Protein AF-A0A2W4X7R4-F1 (afdb_monomer)

Solvent-accessible surface area (backbone atoms only — not comparable to full-atom values): 5296 Å² total; per-residue (Å²): 120,76,50,79,15,41,51,54,19,54,24,22,42,56,20,34,34,26,74,74,64,80,35,64,67,83,78,46,60,71,67,16,39,51,47,46,74,75,46,53,66,68,60,22,45,48,20,37,72,46,83,64,77,94,48,46,64,60,50,91,88,46,64,60,66,61,49,53,51,50,52,53,53,51,51,54,51,52,51,54,52,51,53,52,52,51,56,53,52,53,60,62,70,77,109

Sequence (95 aa):
MPAKSKAQQKAAGAALAAKRGAAKPSALKGASKQMYKSMSEKQLDDFASTKRKGKPDYVEDSPIPAQKAKRKKAAKKAAVTRAKNAKKKTAKKAR

Mean predicted aligned error: 8.63 Å

Radius of gyration: 20.85 Å; Cα contacts (8 Å, |Δi|>4): 83; chains: 1; bounding box: 36×39×60 Å

Secondary structure (DSSP, 8-state):
---SSHHHHHHHHHHHHHHTTSS-GGG--THHHHHHHHS-HHHHHHHHTS--TT--SS-TT-SHHHHHHHHHHHHHHHHHHHHHHHHHHHHHH--

pLDDT: mean 85.52, std 8.99, range [55.72, 95.5]

Foldseek 3Di:
DEAQALQLLVLLVQLLCCVVVVDPLVPRDDNNNVCNVPDDNVVSCRHNVDDNPPHHHDDPPDCVVVVVVVVVVVVVVVVVVVVVVVVVVVVVVVD

Structure (mmCIF, N/CA/C/O backbone):
data_AF-A0A2W4X7R4-F1
#
_entry.id   AF-A0A2W4X7R4-F1
#
loop_
_atom_site.group_PDB
_atom_site.id
_atom_site.type_symbol
_atom_site.label_atom_id
_atom_site.label_alt_id
_atom_site.label_comp_id
_atom_site.label_asym_id
_atom_site.label_entity_id
_atom_site.label_seq_id
_atom_site.pdbx_PDB_ins_code
_atom_site.Cartn_x
_atom_site.Cartn_y
_atom_site.Cartn_z
_atom_site.occupancy
_atom_site.B_iso_or_equiv
_atom_site.auth_seq_id
_atom_site.auth_comp_id
_atom_site.auth_asym_id
_atom_site.auth_atom_id
_atom_site.pdbx_PDB_model_num
ATOM 1 N N . MET A 1 1 ? -0.772 9.961 16.692 1.00 58.34 1 MET A N 1
ATOM 2 C CA . MET A 1 1 ? 0.577 9.927 16.058 1.00 58.34 1 MET A CA 1
ATOM 3 C C . MET A 1 1 ? 0.447 10.259 14.571 1.00 58.34 1 MET A C 1
ATOM 5 O O . MET A 1 1 ? -0.397 9.648 13.930 1.00 58.34 1 MET A O 1
ATOM 9 N N . PRO A 1 2 ? 1.233 11.191 14.002 1.00 73.19 2 PRO A N 1
ATOM 10 C CA . PRO A 1 2 ? 1.087 11.599 12.602 1.00 73.19 2 PRO A CA 1
ATOM 11 C C . PRO A 1 2 ? 1.759 10.636 11.603 1.00 73.19 2 PRO A C 1
ATOM 13 O O . PRO A 1 2 ? 2.825 10.082 11.871 1.00 73.19 2 PRO A O 1
ATOM 16 N N . ALA A 1 3 ? 1.183 10.485 10.403 1.00 79.75 3 ALA A N 1
ATOM 17 C CA . ALA A 1 3 ? 1.785 9.689 9.326 1.00 79.75 3 ALA A CA 1
ATOM 18 C C . ALA A 1 3 ? 3.117 10.292 8.837 1.00 79.75 3 ALA A C 1
ATOM 20 O O . ALA A 1 3 ? 3.177 11.490 8.547 1.00 79.75 3 ALA A O 1
ATOM 21 N N . LYS A 1 4 ? 4.158 9.466 8.665 1.00 81.25 4 LYS A N 1
ATOM 22 C CA . LYS A 1 4 ? 5.516 9.919 8.293 1.00 81.25 4 LYS A CA 1
ATOM 23 C C . LYS A 1 4 ? 5.720 10.120 6.784 1.00 81.25 4 LYS A C 1
ATOM 25 O O . LYS A 1 4 ? 6.646 10.807 6.376 1.00 81.25 4 LYS A O 1
ATOM 30 N N . SER A 1 5 ? 4.856 9.547 5.941 1.00 87.44 5 SER A N 1
ATOM 31 C CA . SER A 1 5 ? 4.953 9.649 4.475 1.00 87.44 5 SER A CA 1
ATOM 32 C C . SER A 1 5 ? 3.588 9.769 3.797 1.00 87.44 5 SER A C 1
ATOM 34 O O . SER A 1 5 ? 2.563 9.347 4.345 1.00 87.44 5 SER A O 1
ATOM 36 N N . LYS A 1 6 ? 3.568 10.300 2.566 1.00 88.56 6 LYS A N 1
ATOM 37 C CA . LYS A 1 6 ? 2.347 10.396 1.741 1.00 88.56 6 LYS A CA 1
ATOM 38 C C . LYS A 1 6 ? 1.773 9.019 1.411 1.00 88.56 6 LYS A C 1
ATOM 40 O O . LYS A 1 6 ? 0.552 8.870 1.372 1.00 88.56 6 LYS A O 1
ATOM 45 N N . ALA A 1 7 ? 2.620 8.016 1.168 1.00 87.31 7 ALA A N 1
ATOM 46 C CA . ALA A 1 7 ? 2.167 6.649 0.920 1.00 87.31 7 ALA A CA 1
ATOM 47 C C . ALA A 1 7 ? 1.447 6.059 2.140 1.00 87.31 7 ALA A C 1
ATOM 49 O O . ALA A 1 7 ? 0.382 5.463 1.983 1.00 87.31 7 ALA A O 1
ATOM 50 N N . GLN A 1 8 ? 1.979 6.274 3.346 1.00 89.44 8 GLN A N 1
ATOM 51 C CA . GLN A 1 8 ? 1.365 5.787 4.581 1.00 89.44 8 GLN A CA 1
ATOM 52 C C . GLN A 1 8 ? 0.017 6.460 4.852 1.00 89.44 8 GLN A C 1
ATOM 54 O O . GLN A 1 8 ? -0.939 5.780 5.205 1.00 89.44 8 GLN A O 1
ATOM 59 N N . GLN A 1 9 ? -0.095 7.768 4.611 1.00 93.00 9 GLN A N 1
ATOM 60 C CA . GLN A 1 9 ? -1.369 8.475 4.737 1.00 93.00 9 GLN A CA 1
ATOM 61 C C . GLN A 1 9 ? -2.431 7.933 3.766 1.00 93.00 9 GLN A C 1
ATOM 63 O O . GLN A 1 9 ? -3.568 7.687 4.159 1.00 93.00 9 GLN A O 1
ATOM 68 N N . LYS A 1 10 ? -2.065 7.706 2.497 1.00 91.69 10 LYS A N 1
ATOM 69 C CA . LYS A 1 10 ? -2.976 7.098 1.510 1.00 91.69 10 LYS A CA 1
ATOM 70 C C . LYS A 1 10 ? -3.385 5.681 1.912 1.00 91.69 10 LYS A C 1
ATOM 72 O O . LYS A 1 10 ? -4.546 5.312 1.763 1.00 91.69 10 LYS A O 1
ATOM 77 N N . ALA A 1 11 ? -2.437 4.891 2.414 1.00 92.81 11 ALA A N 1
ATOM 78 C CA . ALA A 1 11 ? -2.699 3.539 2.891 1.00 92.81 11 ALA A CA 1
ATOM 79 C C . ALA A 1 11 ? -3.652 3.536 4.094 1.00 92.81 11 ALA A C 1
ATOM 81 O O . ALA A 1 11 ? -4.565 2.713 4.125 1.00 92.81 11 ALA A O 1
ATOM 82 N N . ALA A 1 12 ? -3.479 4.483 5.022 1.00 93.56 12 ALA A N 1
ATOM 83 C CA . ALA A 1 12 ? -4.369 4.683 6.158 1.00 93.56 12 ALA A CA 1
ATOM 84 C C . ALA A 1 12 ? -5.789 5.042 5.706 1.00 93.56 12 ALA A C 1
ATOM 86 O O . ALA A 1 12 ? -6.735 4.404 6.147 1.00 93.56 12 ALA A O 1
ATOM 87 N N . GLY A 1 13 ? -5.939 5.972 4.755 1.00 93.62 13 GLY A N 1
ATOM 88 C CA . GLY A 1 13 ? -7.251 6.334 4.205 1.00 93.62 13 GLY A CA 1
ATOM 89 C C . GLY A 1 13 ? -7.961 5.163 3.516 1.00 93.62 13 GLY A C 1
ATOM 90 O O . GLY A 1 13 ? -9.147 4.937 3.740 1.00 93.62 13 GLY A O 1
ATOM 91 N N . ALA A 1 14 ? -7.234 4.357 2.735 1.00 95.12 14 ALA A N 1
ATOM 92 C CA . ALA A 1 14 ? -7.798 3.157 2.112 1.00 95.12 14 ALA A CA 1
ATOM 93 C C . ALA A 1 14 ? -8.214 2.099 3.150 1.00 95.12 14 ALA A C 1
ATOM 95 O O . ALA A 1 14 ? -9.265 1.474 3.018 1.00 95.12 14 ALA A O 1
ATOM 96 N N . ALA A 1 15 ? -7.401 1.905 4.190 1.00 94.88 15 ALA A N 1
ATOM 97 C CA . ALA A 1 15 ? -7.719 1.003 5.291 1.00 94.88 15 ALA A CA 1
ATOM 98 C C . ALA A 1 15 ? -8.927 1.495 6.106 1.00 94.88 15 ALA A C 1
ATOM 100 O O . ALA A 1 15 ? -9.773 0.686 6.479 1.00 94.88 15 ALA A O 1
ATOM 101 N N . LEU A 1 16 ? -9.038 2.807 6.338 1.00 95.50 16 LEU A N 1
ATOM 102 C CA . LEU A 1 16 ? -10.165 3.434 7.028 1.00 95.50 16 LEU A CA 1
ATOM 103 C C . LEU A 1 16 ? -11.469 3.225 6.255 1.00 95.50 16 LEU A C 1
ATOM 105 O O . LEU A 1 16 ? -12.452 2.762 6.824 1.00 95.50 16 LEU A O 1
ATOM 109 N N . ALA A 1 17 ? -11.452 3.483 4.943 1.00 95.38 17 ALA A N 1
ATOM 110 C CA . ALA A 1 17 ? -12.594 3.232 4.069 1.00 95.38 17 ALA A CA 1
ATOM 111 C C . ALA A 1 17 ? -13.033 1.761 4.112 1.00 95.38 17 ALA A C 1
ATOM 113 O O . ALA A 1 17 ? -14.226 1.474 4.127 1.00 95.38 17 ALA A O 1
ATOM 114 N N . ALA A 1 18 ? -12.081 0.826 4.183 1.00 94.88 18 ALA A N 1
ATOM 115 C CA . ALA A 1 18 ? -12.401 -0.588 4.321 1.00 94.88 18 ALA A CA 1
ATOM 116 C C . ALA A 1 18 ? -12.978 -0.949 5.697 1.00 94.88 18 ALA A C 1
ATOM 118 O O . ALA A 1 18 ? -13.890 -1.767 5.762 1.00 94.88 18 ALA A O 1
ATOM 119 N N . LYS A 1 19 ? -12.500 -0.336 6.792 1.00 93.12 19 LYS A N 1
ATOM 120 C CA . LYS A 1 19 ? -13.094 -0.526 8.130 1.00 93.12 19 LYS A CA 1
ATOM 121 C C . LYS A 1 19 ? -14.516 0.014 8.215 1.00 93.12 19 LYS A C 1
ATOM 123 O O . LYS A 1 19 ? -15.361 -0.642 8.808 1.00 93.12 19 LYS A O 1
ATOM 128 N N . ARG A 1 20 ? -14.783 1.155 7.577 1.00 93.75 20 ARG A N 1
ATOM 129 C CA . ARG A 1 20 ? -16.121 1.762 7.493 1.00 93.75 20 ARG A CA 1
ATOM 130 C C . ARG A 1 20 ? -17.053 1.067 6.491 1.00 93.75 20 ARG A C 1
ATOM 132 O O . ARG A 1 20 ? -18.176 1.512 6.302 1.00 93.75 20 ARG A O 1
ATOM 139 N N . GLY A 1 21 ? -16.593 0.019 5.801 1.00 93.69 21 GLY A N 1
ATOM 140 C CA . GLY A 1 21 ? -17.389 -0.716 4.812 1.00 93.69 21 GLY A CA 1
ATOM 141 C C . GLY A 1 21 ? -17.529 -0.037 3.442 1.00 93.69 21 GLY A C 1
ATOM 142 O O . GLY A 1 21 ? -18.115 -0.620 2.536 1.00 93.69 21 GLY A O 1
ATOM 143 N N . ALA A 1 22 ? -16.942 1.146 3.235 1.00 92.50 22 ALA A N 1
ATOM 144 C CA . ALA A 1 22 ? -16.951 1.845 1.946 1.00 92.50 22 ALA A CA 1
ATOM 145 C C . ALA A 1 22 ? -16.043 1.182 0.888 1.00 92.50 22 ALA A C 1
ATOM 147 O O . ALA A 1 22 ? -16.210 1.401 -0.311 1.00 92.50 22 ALA A O 1
ATOM 148 N N . ALA A 1 23 ? -15.072 0.364 1.310 1.00 93.25 23 ALA A N 1
ATOM 149 C CA . ALA A 1 23 ? -14.190 -0.390 0.423 1.00 93.25 23 ALA A CA 1
ATOM 150 C C . ALA A 1 23 ? -14.094 -1.866 0.834 1.00 93.25 23 ALA A C 1
ATOM 152 O O . ALA A 1 23 ? -14.160 -2.214 2.009 1.00 93.25 23 ALA A O 1
A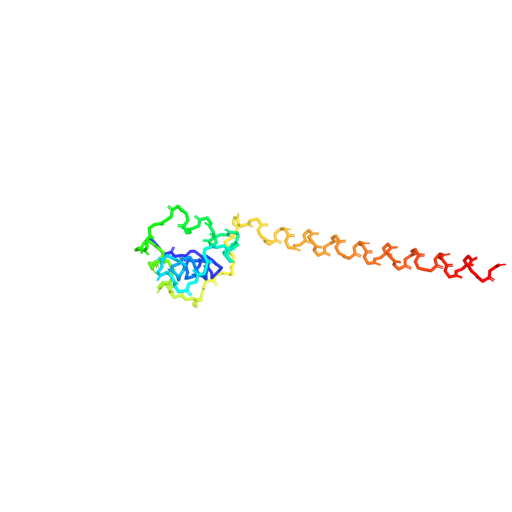TOM 153 N N . LYS A 1 24 ? -13.874 -2.759 -0.138 1.00 94.50 24 LYS A N 1
ATOM 154 C CA . LYS A 1 24 ? -13.698 -4.192 0.143 1.00 94.50 24 LYS A CA 1
ATOM 155 C C . LYS A 1 24 ? -12.323 -4.448 0.793 1.00 94.50 24 LYS A C 1
ATOM 157 O O . LYS A 1 24 ? -11.310 -4.105 0.177 1.00 94.50 24 LYS A O 1
ATOM 162 N N . PRO A 1 25 ? -12.231 -5.131 1.955 1.00 91.00 25 PRO A N 1
ATOM 163 C CA . PRO A 1 25 ? -10.946 -5.452 2.595 1.00 91.00 25 PRO A CA 1
ATOM 164 C C . PRO A 1 25 ? -10.018 -6.294 1.708 1.00 91.00 25 PRO A C 1
ATOM 166 O O . PRO A 1 25 ? -8.793 -6.190 1.787 1.00 91.00 25 PRO A O 1
ATOM 169 N N . SER A 1 26 ? -10.598 -7.109 0.823 1.00 93.31 26 SER A N 1
ATOM 170 C CA . SER A 1 26 ? -9.875 -7.924 -0.159 1.00 93.31 26 SER A CA 1
ATOM 171 C C . SER A 1 26 ? -9.164 -7.099 -1.237 1.00 93.31 26 SER A C 1
ATOM 173 O O . SER A 1 26 ? -8.171 -7.565 -1.795 1.00 93.31 26 SER A O 1
ATOM 175 N N . ALA A 1 27 ? -9.610 -5.868 -1.502 1.00 91.50 27 ALA A N 1
ATOM 176 C CA . ALA A 1 27 ? -8.971 -4.967 -2.460 1.00 91.50 27 ALA A CA 1
ATOM 177 C C . ALA A 1 27 ? -7.714 -4.280 -1.892 1.00 91.50 27 ALA A C 1
ATOM 179 O O . ALA A 1 27 ? -6.920 -3.716 -2.652 1.00 91.50 27 ALA A O 1
ATOM 180 N N . LEU A 1 28 ? -7.504 -4.334 -0.571 1.00 93.56 28 LEU A N 1
ATOM 181 C CA . LEU A 1 28 ? -6.344 -3.735 0.084 1.00 93.56 28 LEU A CA 1
ATOM 182 C C . LEU A 1 28 ? -5.055 -4.495 -0.252 1.00 93.56 28 LEU A C 1
ATOM 184 O O . LEU A 1 28 ? -5.012 -5.727 -0.279 1.00 93.56 28 LEU A O 1
ATOM 188 N N . LYS A 1 29 ? -3.963 -3.753 -0.460 1.00 89.88 29 LYS A N 1
ATOM 189 C CA . LYS A 1 29 ? -2.659 -4.300 -0.862 1.00 89.88 29 LYS A CA 1
ATOM 190 C C . LYS A 1 29 ? -1.532 -3.689 -0.037 1.00 89.88 29 LYS A C 1
ATOM 192 O O . LYS A 1 29 ? -1.522 -2.491 0.235 1.00 89.88 29 LYS A O 1
ATOM 197 N N . GLY A 1 30 ? -0.553 -4.521 0.321 1.00 89.88 30 GLY A N 1
ATOM 198 C CA . GLY A 1 30 ? 0.637 -4.096 1.061 1.00 89.88 30 GLY A CA 1
ATOM 199 C C . GLY A 1 30 ? 0.288 -3.419 2.388 1.00 89.88 30 GLY A C 1
ATOM 200 O O . GLY A 1 30 ? -0.441 -3.988 3.201 1.00 89.88 30 GLY A O 1
ATOM 201 N N . ALA A 1 31 ? 0.782 -2.191 2.575 1.00 90.00 31 ALA A N 1
ATOM 202 C CA . ALA A 1 31 ? 0.634 -1.431 3.814 1.00 90.00 31 ALA A CA 1
ATOM 203 C C . ALA A 1 31 ? -0.829 -1.213 4.226 1.00 90.00 31 ALA A C 1
ATOM 205 O O . ALA A 1 31 ? -1.144 -1.381 5.397 1.00 90.00 31 ALA A O 1
ATOM 206 N N . SER A 1 32 ? -1.749 -0.922 3.297 1.00 91.44 32 SER A N 1
ATOM 207 C CA . SER A 1 32 ? -3.156 -0.688 3.670 1.00 91.44 32 SER A CA 1
ATOM 208 C C . SER A 1 32 ? -3.816 -1.940 4.248 1.00 91.44 32 SER A C 1
ATOM 210 O O . SER A 1 32 ? -4.606 -1.850 5.183 1.00 91.44 32 SER A O 1
ATOM 212 N N . LYS A 1 33 ? -3.432 -3.128 3.765 1.00 93.62 33 LYS A N 1
ATOM 213 C CA . LYS A 1 33 ? -3.920 -4.407 4.296 1.00 93.62 33 LYS A CA 1
ATOM 214 C C . LYS A 1 33 ? -3.373 -4.690 5.695 1.00 93.62 33 LYS A C 1
ATOM 216 O O . LYS A 1 33 ? -4.110 -5.193 6.536 1.00 93.62 33 LYS A O 1
ATOM 221 N N . GLN A 1 34 ? -2.100 -4.378 5.943 1.00 92.06 34 GLN A N 1
ATOM 222 C CA . GLN A 1 34 ? -1.500 -4.512 7.275 1.00 92.06 34 GLN A C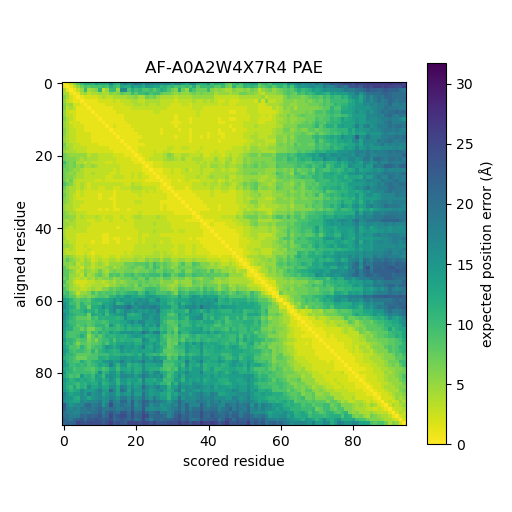A 1
ATOM 223 C C . GLN A 1 34 ? -2.119 -3.514 8.262 1.00 92.06 34 GLN A C 1
ATOM 225 O O . GLN A 1 34 ? -2.550 -3.914 9.337 1.00 92.06 34 GLN A O 1
ATOM 230 N N . MET A 1 35 ? -2.260 -2.247 7.865 1.00 93.31 35 MET A N 1
ATOM 231 C CA . MET A 1 35 ? -2.869 -1.204 8.697 1.00 93.31 35 MET A CA 1
ATOM 232 C C . MET A 1 35 ? -4.333 -1.524 9.038 1.00 93.31 35 MET A C 1
ATOM 234 O O . MET A 1 35 ? -4.729 -1.373 10.185 1.00 93.31 35 MET A O 1
ATOM 238 N N . TYR A 1 36 ? -5.119 -2.049 8.090 1.00 94.50 36 TYR A N 1
ATOM 239 C CA . TYR A 1 36 ? -6.497 -2.490 8.350 1.00 94.50 36 TYR A CA 1
ATOM 240 C C . TYR A 1 36 ? -6.593 -3.569 9.441 1.00 94.50 36 TYR A C 1
ATOM 242 O O . TYR A 1 36 ? -7.509 -3.538 10.264 1.00 94.50 36 TYR A O 1
ATOM 250 N N . LYS A 1 37 ? -5.652 -4.522 9.439 1.00 93.44 37 LYS A N 1
ATOM 251 C CA . LYS A 1 37 ? -5.625 -5.649 10.382 1.00 93.44 37 LYS A CA 1
ATOM 252 C C . LYS A 1 37 ? -5.100 -5.264 11.764 1.00 93.44 37 LYS A C 1
ATOM 254 O O . LYS A 1 37 ? -5.589 -5.796 12.750 1.00 93.44 37 LYS A O 1
ATOM 259 N N . SER A 1 38 ? -4.099 -4.388 11.823 1.00 93.19 38 SER A N 1
ATOM 260 C CA . SER A 1 38 ? -3.335 -4.128 13.050 1.00 93.19 38 SER A CA 1
ATOM 261 C C . SER A 1 38 ? -3.662 -2.800 13.734 1.00 93.19 38 SER A C 1
ATOM 263 O O . SER A 1 38 ? -3.208 -2.587 14.851 1.00 93.19 38 SER A O 1
ATOM 265 N N . MET A 1 39 ? -4.413 -1.897 13.095 1.00 93.19 39 MET A N 1
ATOM 266 C CA . MET A 1 39 ? -4.780 -0.597 13.672 1.00 93.19 39 MET A CA 1
ATOM 267 C C . MET A 1 39 ? -6.292 -0.486 13.877 1.00 93.19 39 MET A C 1
ATOM 269 O O . MET A 1 39 ? -7.081 -1.118 13.168 1.00 93.19 39 MET A O 1
ATOM 273 N N . SER A 1 40 ? -6.704 0.334 14.843 1.00 94.56 40 SER A N 1
ATOM 274 C CA . SER A 1 40 ? -8.111 0.681 15.067 1.00 94.56 40 SER A CA 1
ATOM 275 C C . SER A 1 40 ? -8.591 1.763 14.096 1.00 94.56 40 SER A C 1
ATOM 277 O O . SER A 1 40 ? -7.795 2.429 13.436 1.00 94.56 40 SER A O 1
ATOM 279 N N . GLU A 1 41 ? -9.907 1.953 13.993 1.00 93.38 41 GLU A N 1
ATOM 280 C CA . GLU A 1 41 ? -10.487 2.976 13.116 1.00 93.38 41 GLU A CA 1
ATOM 281 C C . GLU A 1 41 ? -9.987 4.387 13.454 1.00 93.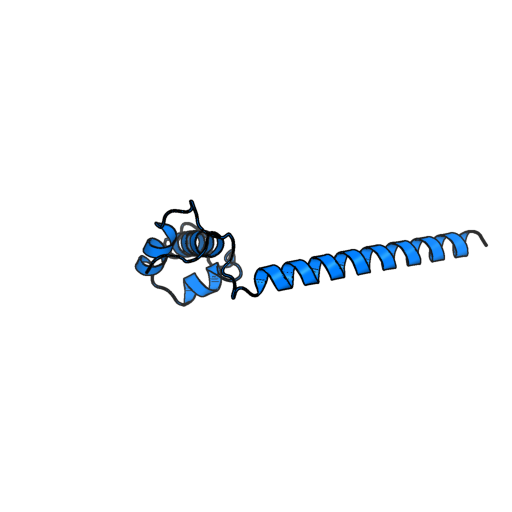38 41 GLU A C 1
ATOM 283 O O . GLU A 1 41 ? -9.531 5.100 12.566 1.00 93.38 41 GLU A O 1
ATOM 288 N N . LYS A 1 42 ? -9.969 4.747 14.743 1.00 92.81 42 LYS A N 1
ATOM 289 C CA . LYS A 1 42 ? -9.463 6.043 15.223 1.00 92.81 42 LYS A CA 1
ATOM 290 C C . LYS A 1 42 ? -7.998 6.260 14.851 1.00 92.81 42 LYS A C 1
ATOM 292 O O . LYS A 1 42 ? -7.632 7.317 14.358 1.00 92.81 42 LYS A O 1
ATOM 297 N N . GLN A 1 43 ? -7.167 5.231 15.014 1.00 91.81 43 GLN A N 1
ATOM 298 C CA . GLN A 1 43 ? -5.766 5.320 14.613 1.00 91.81 43 GLN A CA 1
ATOM 299 C C . GLN A 1 43 ? -5.615 5.497 13.095 1.00 91.81 43 GLN A C 1
ATOM 301 O O . GLN A 1 43 ? -4.739 6.226 12.648 1.00 91.81 43 GLN A O 1
ATOM 306 N N . LEU A 1 44 ? -6.445 4.846 12.279 1.00 94.38 44 LEU A N 1
ATOM 307 C CA . LEU A 1 44 ? -6.414 5.035 10.826 1.00 94.38 44 LEU A CA 1
ATOM 308 C C . LEU A 1 44 ? -6.868 6.441 10.417 1.00 94.38 44 LEU A C 1
ATOM 310 O O . LEU A 1 44 ? -6.283 7.010 9.493 1.00 94.38 44 LEU A O 1
ATOM 314 N N . ASP A 1 45 ? -7.858 6.996 11.115 1.00 92.44 45 ASP A N 1
ATOM 315 C CA . ASP A 1 45 ? -8.349 8.361 10.918 1.00 92.44 45 ASP A CA 1
ATOM 316 C C . ASP A 1 45 ? -7.253 9.390 11.216 1.00 92.44 45 ASP A C 1
ATOM 318 O O . ASP A 1 45 ? -6.889 10.161 10.330 1.00 92.44 45 ASP A O 1
ATOM 322 N N . ASP A 1 46 ? -6.591 9.291 12.371 1.00 91.44 46 ASP A N 1
ATOM 323 C CA . ASP A 1 46 ? -5.471 10.167 12.741 1.00 91.44 46 ASP A CA 1
ATOM 324 C C . ASP A 1 46 ? -4.367 10.185 11.676 1.00 91.44 46 ASP A C 1
ATOM 326 O O . ASP A 1 46 ? -3.816 11.235 11.331 1.00 91.44 46 ASP A O 1
ATOM 330 N N . PHE A 1 47 ? -4.023 9.015 11.130 1.00 90.25 47 PHE A N 1
ATOM 331 C CA . PHE A 1 47 ? -3.003 8.909 10.089 1.00 90.25 47 PHE A CA 1
ATOM 332 C C . PHE A 1 47 ? -3.482 9.506 8.759 1.00 90.25 47 PHE A C 1
ATOM 334 O O . PHE A 1 47 ? -2.692 10.174 8.075 1.00 90.25 47 PHE A O 1
ATOM 341 N N . ALA A 1 48 ? -4.747 9.284 8.395 1.00 91.06 48 ALA A N 1
ATOM 342 C CA . ALA A 1 48 ? -5.362 9.776 7.165 1.00 91.06 48 ALA A CA 1
ATOM 343 C C . ALA A 1 48 ? -5.580 11.300 7.177 1.00 91.06 48 ALA A C 1
ATOM 345 O O . ALA A 1 48 ? -5.372 11.943 6.144 1.00 91.06 48 ALA A O 1
ATOM 346 N N . SER A 1 49 ? -5.906 11.871 8.337 1.00 88.62 49 SER A N 1
ATOM 347 C CA . SER A 1 49 ? -6.264 13.282 8.550 1.00 88.62 49 SER A CA 1
ATOM 348 C C . SER A 1 49 ? -5.061 14.237 8.573 1.00 88.62 49 SER A C 1
ATOM 350 O O . SER A 1 49 ? -5.210 15.457 8.565 1.00 88.62 49 SER A O 1
ATOM 352 N N . THR A 1 50 ? -3.832 13.715 8.552 1.00 85.69 50 THR A N 1
ATOM 353 C CA . THR A 1 50 ? -2.625 14.56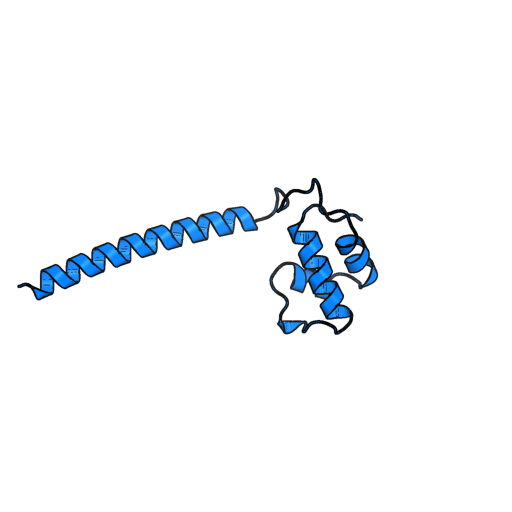0 8.537 1.00 85.69 50 THR A CA 1
ATOM 354 C C . THR A 1 50 ? -2.428 15.345 7.227 1.00 85.69 50 THR A C 1
ATOM 356 O O . THR A 1 50 ? -2.873 14.945 6.159 1.00 85.69 50 THR A O 1
ATOM 359 N N . LYS A 1 51 ? -1.694 16.467 7.238 1.00 84.38 51 LYS A N 1
ATOM 360 C CA . LYS A 1 51 ? -1.408 17.219 5.995 1.00 84.38 51 LYS A CA 1
ATOM 361 C C . LYS A 1 51 ? -0.473 16.437 5.055 1.00 84.38 51 LYS A C 1
ATOM 363 O O . LYS A 1 51 ? 0.563 15.935 5.482 1.00 84.38 51 LYS A O 1
ATOM 368 N N . ARG A 1 52 ? -0.801 16.392 3.753 1.00 81.88 52 ARG A N 1
ATOM 369 C CA . ARG A 1 52 ? 0.023 15.747 2.699 1.00 81.88 52 ARG A CA 1
ATOM 370 C C . ARG A 1 52 ? 1.213 16.589 2.233 1.00 81.88 52 ARG A C 1
ATOM 372 O O . ARG A 1 52 ? 2.178 16.043 1.695 1.00 81.88 52 ARG A O 1
ATOM 379 N N . LYS A 1 53 ? 1.109 17.916 2.349 1.00 80.81 53 LYS A N 1
ATOM 380 C CA . LYS A 1 53 ? 2.107 18.867 1.841 1.00 80.81 53 LYS A CA 1
ATOM 381 C C . LYS A 1 53 ? 3.380 18.783 2.692 1.00 80.81 53 LYS A C 1
ATOM 383 O O . LYS A 1 53 ? 3.287 18.668 3.907 1.00 80.81 53 LYS A O 1
ATOM 388 N N . GLY A 1 54 ? 4.547 18.788 2.045 1.00 80.50 54 GLY A N 1
ATOM 389 C CA . GLY A 1 54 ? 5.856 18.723 2.714 1.00 80.50 54 GLY A CA 1
ATOM 390 C C . GLY A 1 54 ? 6.333 17.324 3.129 1.00 80.50 54 GLY A C 1
ATOM 391 O O . GLY A 1 54 ? 7.477 17.182 3.536 1.00 80.50 54 GLY A O 1
ATOM 392 N N . LYS A 1 55 ? 5.507 16.276 2.994 1.00 82.38 55 LYS A N 1
ATOM 393 C CA . LYS A 1 55 ? 5.915 14.902 3.332 1.00 82.38 55 LYS A CA 1
ATOM 394 C C . LYS A 1 55 ? 6.627 14.200 2.169 1.00 82.38 55 LYS A C 1
ATOM 396 O O . LYS A 1 55 ? 6.212 14.381 1.013 1.00 82.38 55 LYS A O 1
ATOM 401 N N . PRO A 1 56 ? 7.626 13.346 2.449 1.00 84.81 56 PRO A N 1
ATOM 402 C CA . PRO A 1 56 ? 8.212 12.481 1.435 1.00 84.81 56 PRO A CA 1
ATOM 403 C C . PRO A 1 56 ? 7.182 11.447 0.953 1.00 84.81 56 PRO A C 1
ATOM 405 O O . PRO A 1 56 ? 6.199 11.137 1.641 1.00 84.81 56 PRO A O 1
ATOM 408 N N . ASP A 1 57 ? 7.374 10.926 -0.259 1.00 81.19 57 ASP A N 1
ATOM 409 C CA . ASP A 1 57 ? 6.462 9.923 -0.822 1.00 81.19 57 ASP A CA 1
ATOM 410 C C . ASP A 1 57 ? 6.541 8.592 -0.068 1.00 81.19 57 ASP A C 1
ATOM 412 O O . ASP A 1 57 ? 5.505 7.980 0.200 1.00 81.19 57 ASP A O 1
ATOM 416 N N . TYR A 1 58 ? 7.746 8.197 0.341 1.00 80.12 58 TYR A N 1
ATOM 417 C CA . TYR A 1 58 ? 8.033 7.004 1.136 1.00 80.12 58 TYR A CA 1
ATOM 418 C C . TYR A 1 58 ? 8.893 7.399 2.339 1.00 80.12 58 TYR A C 1
ATOM 420 O O . TYR A 1 58 ? 9.548 8.434 2.310 1.00 80.12 58 TYR A O 1
ATOM 428 N N . VAL A 1 59 ? 8.866 6.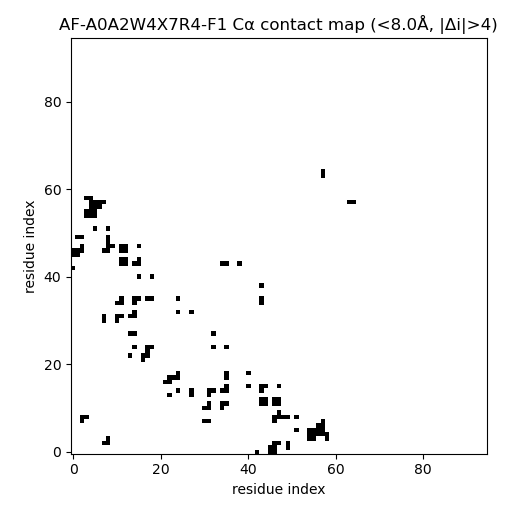598 3.404 1.00 78.62 59 VAL A N 1
ATOM 429 C CA . VAL A 1 59 ? 9.857 6.730 4.484 1.00 78.62 59 VAL A CA 1
ATOM 430 C C . VAL A 1 59 ? 11.200 6.173 4.006 1.00 78.62 59 VAL A C 1
ATOM 432 O O . VAL A 1 59 ? 11.198 5.226 3.219 1.00 78.62 59 VAL A O 1
ATOM 435 N N . GLU A 1 60 ? 12.311 6.734 4.482 1.00 67.69 60 GLU A N 1
ATOM 436 C CA . GLU A 1 60 ? 13.676 6.308 4.114 1.00 67.69 60 GLU A CA 1
ATOM 437 C C . GLU A 1 60 ? 13.915 4.811 4.380 1.00 67.69 60 GLU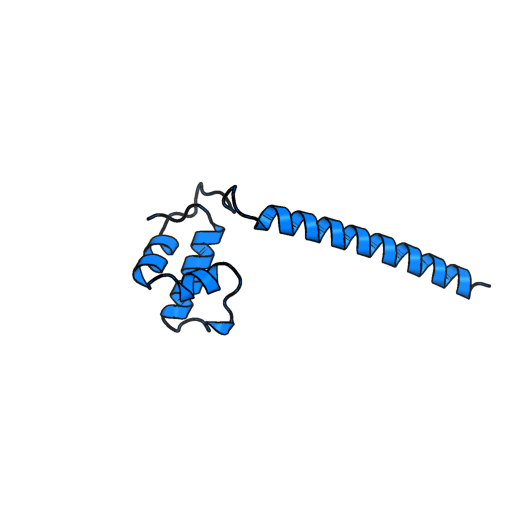 A C 1
ATOM 439 O O . GLU A 1 60 ? 14.523 4.117 3.574 1.00 67.69 60 GLU A O 1
ATOM 444 N N . ASP A 1 61 ? 13.312 4.278 5.444 1.00 68.62 61 ASP 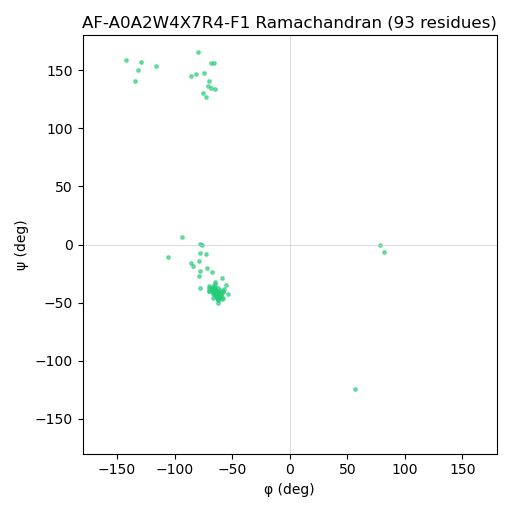A N 1
ATOM 445 C CA . ASP A 1 61 ? 13.379 2.858 5.820 1.00 68.62 61 ASP A CA 1
ATOM 446 C C . ASP A 1 61 ? 12.452 1.946 4.982 1.00 68.62 61 ASP A C 1
ATOM 448 O O . ASP A 1 61 ? 12.318 0.743 5.201 1.00 68.62 61 ASP A O 1
ATOM 452 N N . SER A 1 62 ? 11.712 2.503 4.018 1.00 66.50 62 SER A N 1
ATOM 453 C CA . SER A 1 62 ? 10.776 1.700 3.240 1.00 66.50 62 SER A CA 1
ATOM 454 C C . SER A 1 62 ? 11.539 0.840 2.230 1.00 66.50 62 SER A C 1
ATOM 456 O O . SER A 1 62 ? 12.277 1.377 1.410 1.00 66.50 62 SER A O 1
ATOM 458 N N . PRO A 1 63 ? 11.287 -0.478 2.139 1.00 71.19 63 PRO A N 1
ATOM 459 C CA . PRO A 1 63 ? 11.898 -1.318 1.107 1.00 71.19 63 PRO A CA 1
ATOM 460 C C . PRO A 1 63 ? 11.306 -1.071 -0.295 1.00 71.19 63 PRO A C 1
ATOM 462 O O . PRO A 1 63 ? 11.797 -1.612 -1.291 1.00 71.19 63 PRO A O 1
ATOM 465 N N . ILE A 1 64 ? 10.232 -0.278 -0.408 1.00 73.12 64 ILE A N 1
ATOM 466 C CA . ILE A 1 64 ? 9.482 -0.072 -1.656 1.00 73.12 64 ILE A CA 1
ATOM 467 C C . ILE A 1 64 ? 10.331 0.586 -2.763 1.00 73.12 64 ILE A C 1
ATOM 469 O O . ILE A 1 64 ? 10.304 0.070 -3.888 1.00 73.12 64 ILE A O 1
ATOM 473 N N . PRO A 1 65 ? 11.108 1.661 -2.517 1.00 71.25 65 PRO A N 1
ATOM 474 C CA . PRO A 1 65 ? 11.974 2.267 -3.530 1.00 71.25 65 PRO A CA 1
ATOM 475 C C . PRO A 1 65 ? 13.024 1.281 -4.060 1.00 71.25 65 PRO A C 1
ATOM 477 O O . PRO A 1 65 ? 13.187 1.145 -5.277 1.00 71.25 65 PRO A O 1
ATOM 480 N N . ALA A 1 66 ? 13.652 0.506 -3.170 1.00 72.38 66 ALA A N 1
ATOM 481 C CA . ALA A 1 66 ? 14.629 -0.516 -3.538 1.00 72.38 66 ALA A CA 1
ATOM 482 C C . ALA A 1 66 ? 13.996 -1.636 -4.383 1.00 72.38 66 ALA A C 1
ATOM 484 O O . ALA A 1 66 ? 14.545 -2.029 -5.418 1.00 72.38 66 ALA A O 1
ATOM 485 N N . GLN A 1 67 ? 12.807 -2.120 -4.009 1.00 74.25 67 GLN A N 1
ATOM 486 C CA . GLN A 1 67 ? 12.079 -3.111 -4.805 1.00 74.25 67 GLN A CA 1
ATOM 487 C C . GLN A 1 67 ? 11.668 -2.566 -6.177 1.00 74.25 67 GLN A C 1
ATOM 489 O O . GLN A 1 67 ? 11.794 -3.270 -7.182 1.00 74.25 67 GLN A O 1
ATOM 494 N N . LYS A 1 68 ? 11.224 -1.308 -6.259 1.00 77.25 68 LYS A N 1
ATOM 495 C CA . LYS A 1 68 ? 10.852 -0.667 -7.530 1.00 77.25 68 LYS A CA 1
ATOM 496 C C . LYS A 1 68 ? 12.057 -0.557 -8.466 1.00 77.25 68 LYS A C 1
ATOM 498 O O . LYS A 1 68 ? 11.943 -0.884 -9.650 1.00 77.25 68 LYS A O 1
ATOM 503 N N . ALA A 1 69 ? 13.222 -0.192 -7.932 1.00 79.56 69 ALA A N 1
ATOM 504 C CA . ALA A 1 69 ? 14.478 -0.162 -8.677 1.00 79.56 69 ALA A CA 1
ATOM 505 C C . ALA A 1 69 ? 14.896 -1.561 -9.163 1.00 79.56 69 ALA A C 1
ATOM 507 O O . ALA A 1 69 ? 15.211 -1.731 -10.345 1.00 79.56 69 ALA A O 1
ATOM 508 N N . LYS A 1 70 ? 14.826 -2.583 -8.296 1.00 81.19 70 LYS A N 1
ATOM 509 C CA . LYS A 1 70 ? 15.112 -3.984 -8.660 1.00 81.19 70 LYS A CA 1
ATOM 510 C C . LYS A 1 70 ? 14.184 -4.480 -9.775 1.00 81.19 70 LYS A C 1
ATOM 512 O O . LYS A 1 70 ? 14.669 -5.015 -10.770 1.00 81.19 70 LYS A O 1
ATOM 517 N N . ARG A 1 71 ? 12.871 -4.233 -9.676 1.00 84.19 71 ARG A N 1
ATOM 518 C CA . ARG A 1 71 ? 11.889 -4.612 -10.713 1.00 84.19 71 ARG A CA 1
ATOM 519 C C . ARG A 1 71 ? 12.144 -3.895 -12.039 1.00 84.19 71 ARG A C 1
ATOM 521 O O . ARG A 1 71 ? 12.085 -4.535 -13.085 1.00 84.19 71 ARG A O 1
ATOM 528 N N . LYS A 1 72 ? 12.501 -2.605 -12.012 1.00 85.38 72 LYS A N 1
ATOM 529 C CA . LYS A 1 72 ? 12.877 -1.847 -13.220 1.00 85.38 72 LYS A CA 1
ATOM 530 C C . LYS A 1 72 ? 14.126 -2.433 -13.888 1.00 85.38 72 LYS A C 1
ATOM 532 O O . LYS A 1 72 ? 14.133 -2.622 -15.103 1.00 85.38 72 LYS A O 1
ATOM 537 N N . LYS A 1 73 ? 15.161 -2.771 -13.106 1.00 86.38 73 LYS A N 1
ATOM 538 C CA . LYS A 1 73 ? 16.374 -3.437 -13.616 1.00 86.38 73 LYS A CA 1
ATOM 539 C C . LYS A 1 73 ? 16.050 -4.809 -14.222 1.00 86.38 73 LYS A C 1
ATOM 541 O O . LYS A 1 73 ? 16.494 -5.096 -15.332 1.00 86.38 73 LYS A O 1
ATOM 546 N N . ALA A 1 74 ? 15.236 -5.618 -13.544 1.00 86.75 74 ALA A N 1
ATOM 547 C CA . ALA A 1 74 ? 14.813 -6.929 -14.034 1.00 86.75 74 ALA A CA 1
ATOM 548 C C . ALA A 1 74 ? 14.014 -6.833 -15.346 1.00 86.75 74 ALA A C 1
ATOM 550 O O . ALA A 1 74 ? 14.307 -7.560 -16.293 1.00 86.75 74 ALA A O 1
ATOM 551 N N . ALA A 1 75 ? 13.073 -5.888 -15.443 1.00 87.31 75 ALA A N 1
ATOM 552 C CA . ALA A 1 75 ? 12.297 -5.657 -16.660 1.00 87.31 75 ALA A CA 1
ATOM 553 C C . ALA A 1 75 ? 13.189 -5.233 -17.838 1.00 87.31 75 ALA A C 1
ATOM 555 O O . ALA A 1 75 ? 13.044 -5.761 -18.941 1.00 87.31 75 ALA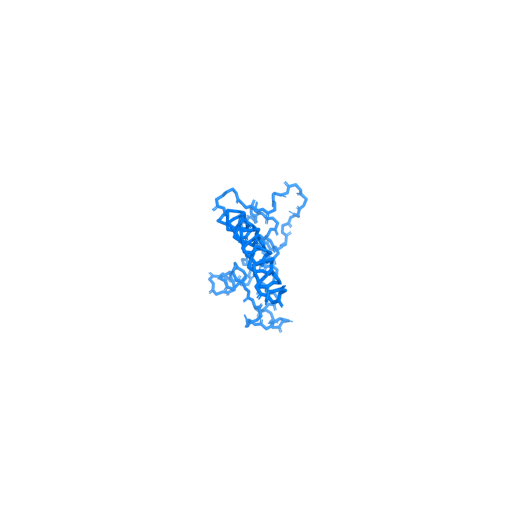 A O 1
ATOM 556 N N . LYS A 1 76 ? 14.171 -4.350 -17.601 1.00 89.44 76 LYS A N 1
ATOM 557 C CA . LYS A 1 76 ? 15.148 -3.952 -18.628 1.00 89.44 76 LYS A CA 1
ATOM 558 C C . LYS A 1 76 ? 15.984 -5.148 -19.096 1.00 89.44 76 LYS A C 1
ATOM 560 O O . LYS A 1 76 ? 16.155 -5.332 -20.298 1.00 89.44 76 LYS A O 1
ATOM 565 N N . LYS A 1 77 ? 16.450 -5.997 -18.171 1.00 90.56 77 LYS A N 1
ATOM 566 C CA . LYS A 1 77 ? 17.193 -7.225 -18.506 1.00 90.56 77 LYS A CA 1
ATOM 567 C C . LYS A 1 77 ? 16.342 -8.182 -19.349 1.00 90.56 77 LYS A C 1
ATOM 569 O O . LYS A 1 77 ? 16.828 -8.677 -20.361 1.00 90.56 77 LYS A O 1
ATOM 574 N N . ALA A 1 78 ? 15.080 -8.388 -18.970 1.00 89.88 78 ALA A N 1
ATOM 575 C CA . ALA A 1 78 ? 14.140 -9.249 -19.688 1.00 89.88 78 ALA A CA 1
ATOM 576 C C . ALA A 1 78 ? 13.808 -8.735 -21.102 1.00 89.88 78 ALA A C 1
ATOM 578 O O . ALA A 1 78 ? 13.671 -9.524 -22.036 1.00 89.88 78 ALA A O 1
ATOM 579 N N . ALA A 1 79 ? 13.707 -7.415 -21.281 1.00 89.62 79 ALA A N 1
ATOM 580 C CA . ALA A 1 79 ? 13.501 -6.807 -22.593 1.00 89.62 79 ALA A CA 1
ATOM 581 C C . ALA A 1 79 ? 14.707 -7.042 -23.519 1.00 89.62 79 ALA A C 1
ATOM 583 O O . ALA A 1 79 ? 14.537 -7.446 -24.669 1.00 89.62 79 ALA A O 1
ATOM 584 N N . VAL A 1 80 ? 15.928 -6.869 -23.001 1.00 91.38 80 VAL A N 1
ATOM 585 C CA . VAL A 1 80 ? 17.166 -7.101 -23.764 1.00 91.38 80 VAL A CA 1
ATOM 586 C C . VAL A 1 80 ? 17.311 -8.573 -24.162 1.00 91.38 80 VAL A C 1
ATOM 588 O O . VAL A 1 80 ? 17.658 -8.865 -25.308 1.00 91.38 80 VAL A O 1
ATOM 591 N N . THR A 1 81 ? 17.018 -9.517 -23.261 1.00 88.06 81 THR A N 1
ATOM 592 C CA . THR A 1 81 ? 17.066 -10.951 -23.593 1.00 88.06 81 THR A CA 1
ATOM 593 C C . THR A 1 81 ? 15.993 -11.348 -24.602 1.00 88.06 81 THR A C 1
ATOM 595 O O . THR A 1 81 ? 16.301 -12.085 -25.541 1.00 88.06 81 THR A O 1
ATOM 598 N N . ARG A 1 82 ? 14.763 -10.825 -24.489 1.00 87.88 82 ARG A N 1
ATOM 599 C CA . ARG A 1 82 ? 13.713 -11.041 -25.503 1.00 87.88 82 ARG A CA 1
ATOM 600 C C . ARG A 1 82 ? 14.120 -10.512 -26.878 1.00 87.88 82 ARG A C 1
ATOM 602 O O . ARG A 1 82 ? 13.957 -11.234 -27.857 1.00 87.88 82 ARG A O 1
ATOM 609 N N . ALA A 1 83 ? 14.707 -9.318 -26.954 1.00 87.31 83 ALA A N 1
ATOM 610 C CA . ALA A 1 83 ? 15.176 -8.742 -28.216 1.00 87.31 83 ALA A CA 1
ATOM 611 C C . ALA A 1 83 ? 16.301 -9.575 -28.863 1.00 87.31 83 ALA A C 1
ATOM 613 O O . ALA A 1 83 ? 16.272 -9.826 -30.069 1.00 87.31 83 ALA A O 1
ATOM 614 N N . LYS A 1 84 ? 17.262 -10.068 -28.065 1.00 86.06 84 LYS A N 1
ATOM 615 C CA . LYS A 1 84 ? 18.326 -10.966 -28.553 1.00 86.06 84 LYS A CA 1
ATOM 616 C C . LYS A 1 84 ? 17.770 -12.291 -29.084 1.00 86.06 84 LYS A C 1
ATOM 618 O O . LYS A 1 84 ? 18.155 -12.719 -30.171 1.00 86.06 84 LYS A O 1
ATOM 623 N N . ASN A 1 85 ? 16.840 -12.918 -28.363 1.00 85.81 85 ASN A N 1
ATOM 624 C CA . ASN A 1 85 ? 16.222 -14.172 -28.804 1.00 85.81 85 ASN A CA 1
ATOM 625 C C . ASN A 1 85 ? 15.360 -13.993 -30.061 1.00 85.81 85 ASN A C 1
ATOM 627 O O . ASN A 1 85 ? 15.362 -14.874 -30.920 1.00 85.81 85 ASN A O 1
ATOM 631 N N . ALA A 1 86 ? 14.671 -12.856 -30.201 1.00 84.25 86 ALA A N 1
ATOM 632 C CA . ALA A 1 86 ? 13.919 -12.524 -31.408 1.00 84.25 86 ALA A CA 1
ATOM 633 C C . ALA A 1 86 ? 14.841 -12.416 -32.636 1.00 84.25 86 ALA A C 1
ATOM 635 O O . ALA A 1 86 ? 14.586 -13.090 -33.631 1.00 84.25 86 ALA A O 1
ATOM 636 N N . LYS A 1 87 ? 15.964 -11.684 -32.529 1.00 82.25 87 LYS A N 1
ATOM 637 C CA . LYS A 1 87 ? 16.977 -11.592 -33.602 1.00 82.25 87 LYS A CA 1
ATOM 638 C C . LYS A 1 87 ? 17.594 -12.947 -33.964 1.00 82.25 87 LYS A C 1
ATOM 640 O O . LYS A 1 87 ? 17.817 -13.232 -35.136 1.00 82.25 87 LYS A O 1
ATOM 645 N N . LYS A 1 88 ? 17.855 -13.809 -32.973 1.00 80.19 88 LYS A N 1
ATOM 646 C CA . LYS A 1 88 ? 18.387 -15.162 -33.219 1.00 80.19 88 LYS A CA 1
ATOM 647 C C . LYS A 1 88 ? 17.371 -16.056 -33.941 1.00 80.19 88 LYS A C 1
ATOM 649 O O . LYS A 1 88 ? 17.759 -16.832 -34.809 1.00 80.19 88 LYS A O 1
ATOM 654 N N . LYS A 1 89 ? 16.078 -15.945 -33.611 1.00 78.94 89 LYS A N 1
ATOM 655 C CA . LYS A 1 89 ? 15.005 -16.682 -34.300 1.00 78.94 89 LYS A CA 1
ATOM 656 C C . LYS A 1 89 ? 14.82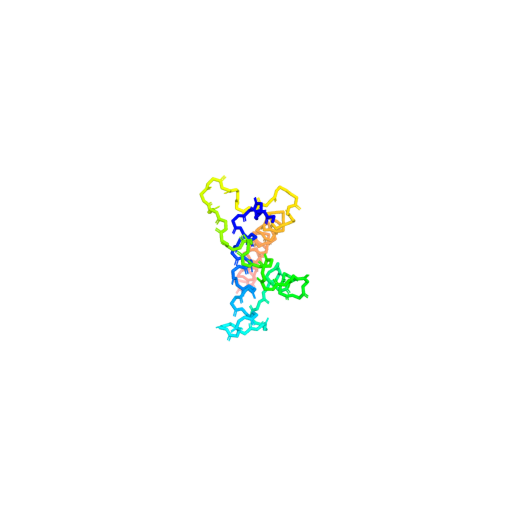3 -16.229 -35.749 1.00 78.94 89 LYS A C 1
ATOM 658 O O . LYS A 1 89 ? 14.677 -17.087 -36.610 1.00 78.94 89 LYS A O 1
ATOM 663 N N . THR A 1 90 ? 14.853 -14.927 -36.027 1.00 74.06 90 THR A N 1
ATOM 664 C CA . THR A 1 90 ? 14.720 -14.415 -37.402 1.00 74.06 90 THR A CA 1
ATOM 665 C C . THR A 1 90 ? 15.917 -14.801 -38.269 1.00 74.06 90 THR A C 1
ATOM 667 O O . THR A 1 90 ? 15.718 -15.258 -39.386 1.00 74.06 90 THR A O 1
ATOM 670 N N . ALA A 1 91 ? 17.141 -14.740 -37.733 1.00 73.00 91 ALA A N 1
ATOM 671 C CA . ALA A 1 91 ? 18.344 -15.184 -38.445 1.00 73.00 91 ALA A CA 1
ATOM 672 C C . ALA A 1 91 ? 18.360 -16.697 -38.741 1.00 73.00 91 ALA A C 1
ATOM 674 O O . ALA A 1 91 ? 18.892 -17.114 -39.762 1.00 73.00 91 ALA A O 1
ATOM 675 N N . LYS A 1 92 ? 17.761 -17.525 -37.871 1.00 70.75 92 LYS A N 1
ATOM 676 C CA . LYS A 1 92 ? 17.640 -18.978 -38.088 1.00 70.75 92 LYS A CA 1
ATOM 677 C C . LYS A 1 92 ? 16.528 -19.351 -39.081 1.00 70.75 92 LYS A C 1
ATOM 679 O O . LYS A 1 92 ? 16.588 -20.432 -39.638 1.00 70.75 92 LYS A O 1
ATOM 684 N N . LYS A 1 93 ? 15.523 -18.489 -39.277 1.00 70.44 93 LYS A N 1
ATOM 685 C CA . LYS A 1 93 ? 14.412 -18.709 -40.226 1.00 70.44 93 LYS A CA 1
ATOM 686 C C . LYS A 1 93 ? 14.744 -18.248 -41.657 1.00 70.44 93 LYS A C 1
ATOM 688 O O . LYS A 1 93 ? 14.028 -18.602 -42.580 1.00 70.44 93 LYS A O 1
ATOM 693 N N . ALA A 1 94 ? 15.792 -17.440 -41.823 1.00 64.50 94 ALA A N 1
ATOM 694 C CA . ALA A 1 94 ? 16.281 -16.953 -43.118 1.00 64.50 94 ALA A CA 1
ATOM 695 C C . ALA A 1 94 ? 17.408 -17.825 -43.720 1.00 64.50 94 ALA A C 1
ATOM 697 O O . ALA A 1 94 ? 18.014 -17.434 -44.713 1.00 64.50 94 ALA A O 1
ATOM 698 N N . ARG A 1 95 ? 17.708 -18.965 -43.087 1.00 55.72 95 ARG A N 1
ATOM 699 C CA . ARG A 1 95 ? 18.541 -20.057 -43.601 1.00 55.72 95 ARG A CA 1
ATOM 700 C C . ARG A 1 95 ? 17.641 -21.249 -43.872 1.00 55.72 95 ARG A C 1
ATOM 702 O O . ARG A 1 95 ? 17.962 -21.991 -44.815 1.00 55.72 95 ARG A O 1
#